Protein AF-M7N336-F1 (afdb_monomer_lite)

Structure (mmCIF, N/CA/C/O backbone):
data_AF-M7N336-F1
#
_entry.id   AF-M7N336-F1
#
loop_
_atom_site.group_PDB
_atom_site.id
_atom_site.type_symbol
_atom_site.label_atom_id
_atom_site.label_alt_id
_atom_site.label_comp_id
_atom_site.label_asym_id
_atom_site.label_entity_id
_atom_site.label_seq_id
_atom_site.pdbx_PDB_ins_code
_atom_site.Cartn_x
_atom_site.Cartn_y
_atom_site.Cartn_z
_atom_site.occupancy
_atom_site.B_iso_or_equiv
_atom_site.auth_seq_id
_atom_site.auth_comp_id
_atom_site.auth_asym_id
_atom_site.auth_atom_id
_atom_site.pdbx_PDB_model_num
ATOM 1 N N . MET A 1 1 ? -9.656 11.167 13.174 1.00 89.88 1 MET A N 1
ATOM 2 C CA . MET A 1 1 ? -9.046 12.395 12.621 1.00 89.88 1 MET A CA 1
ATOM 3 C C . MET A 1 1 ? -7.558 12.158 12.461 1.00 89.88 1 MET A C 1
ATOM 5 O O . MET A 1 1 ? -6.975 11.548 13.350 1.00 89.88 1 MET A O 1
ATOM 9 N N . LYS A 1 2 ? -6.970 12.573 11.339 1.00 90.69 2 LYS A N 1
ATOM 10 C CA . LYS A 1 2 ? -5.529 12.444 11.079 1.00 90.69 2 LYS A CA 1
ATOM 11 C C . LYS A 1 2 ? -5.006 13.658 10.295 1.00 90.69 2 LYS A C 1
ATOM 13 O O . LYS A 1 2 ? -5.796 14.233 9.539 1.00 90.69 2 LYS A O 1
ATOM 18 N N . PRO A 1 3 ? -3.732 14.051 10.450 1.00 90.31 3 PRO A N 1
ATOM 19 C CA . PRO A 1 3 ? -3.130 15.097 9.629 1.00 90.31 3 PRO A CA 1
ATOM 20 C C . PRO A 1 3 ? -3.001 14.635 8.170 1.00 90.31 3 PRO A C 1
ATOM 22 O O . PRO A 1 3 ? -2.976 13.435 7.885 1.00 90.31 3 PRO A O 1
ATOM 25 N N . LEU A 1 4 ? -2.934 15.587 7.234 1.00 87.88 4 LEU A N 1
ATOM 26 C CA . LEU A 1 4 ? -2.725 15.297 5.809 1.00 87.88 4 LEU A CA 1
ATOM 27 C C . LEU A 1 4 ? -1.282 14.856 5.507 1.00 87.88 4 LEU A C 1
ATOM 29 O O . LEU A 1 4 ? -1.037 14.164 4.522 1.00 87.88 4 LEU A O 1
ATOM 33 N N . GLN A 1 5 ? -0.333 15.278 6.343 1.00 83.25 5 GLN A N 1
ATOM 34 C CA . GLN A 1 5 ? 1.087 14.960 6.233 1.00 83.25 5 GLN A CA 1
ATOM 35 C C . GLN A 1 5 ? 1.568 14.267 7.508 1.00 83.25 5 GLN A C 1
ATOM 37 O O . GLN A 1 5 ? 1.079 14.546 8.599 1.00 83.25 5 GLN A O 1
ATOM 42 N N . GLY A 1 6 ? 2.537 13.368 7.364 1.00 77.25 6 GLY A N 1
ATOM 43 C CA . GLY A 1 6 ? 3.106 12.604 8.470 1.00 77.25 6 GLY A CA 1
ATOM 44 C C . GLY A 1 6 ? 3.258 11.129 8.123 1.00 77.25 6 GLY A C 1
ATOM 45 O O . GLY A 1 6 ? 2.908 10.685 7.033 1.00 77.25 6 GLY A O 1
ATOM 46 N N . SER A 1 7 ? 3.818 10.360 9.052 1.00 70.06 7 SER A N 1
ATOM 47 C CA . SER A 1 7 ? 3.941 8.907 8.926 1.00 70.06 7 SER A CA 1
ATOM 48 C C . SER A 1 7 ? 3.859 8.250 10.303 1.00 70.06 7 SER A C 1
ATOM 50 O O . SER A 1 7 ? 3.880 8.921 11.336 1.00 70.06 7 SER A O 1
ATOM 52 N N . GLY A 1 8 ? 3.725 6.925 10.343 1.00 71.06 8 GLY A N 1
ATOM 53 C CA . GLY A 1 8 ? 3.837 6.187 11.604 1.00 71.06 8 GLY A CA 1
ATOM 54 C C . GLY A 1 8 ? 2.649 6.334 12.564 1.00 71.06 8 GLY A C 1
ATOM 55 O O . GLY A 1 8 ? 2.725 5.837 13.681 1.00 71.06 8 GLY A O 1
ATOM 56 N N . GLY A 1 9 ? 1.545 6.966 12.154 1.00 74.50 9 GLY A N 1
ATOM 57 C CA . GLY A 1 9 ? 0.367 7.157 13.008 1.00 74.50 9 GLY A CA 1
ATOM 58 C C . GLY A 1 9 ? 0.498 8.298 14.024 1.00 74.50 9 GLY A C 1
ATOM 59 O O . GLY A 1 9 ? -0.266 8.346 14.989 1.00 74.50 9 GLY A O 1
ATOM 60 N N . GLN A 1 10 ? 1.455 9.210 13.829 1.00 79.44 10 GLN A N 1
ATOM 61 C CA . GLN A 1 10 ? 1.523 10.462 14.585 1.00 79.44 10 GLN A CA 1
ATOM 62 C C . GLN A 1 10 ? 0.328 11.364 14.233 1.00 79.44 10 GLN A C 1
ATOM 64 O O . GLN A 1 10 ? -0.097 11.414 13.081 1.00 79.44 10 GLN A O 1
ATOM 69 N N . GLY A 1 11 ? -0.250 12.033 15.234 1.00 82.44 11 GLY A N 1
ATOM 70 C CA . GLY A 1 11 ? -1.423 12.901 15.047 1.00 82.44 11 GLY A CA 1
ATOM 71 C C . 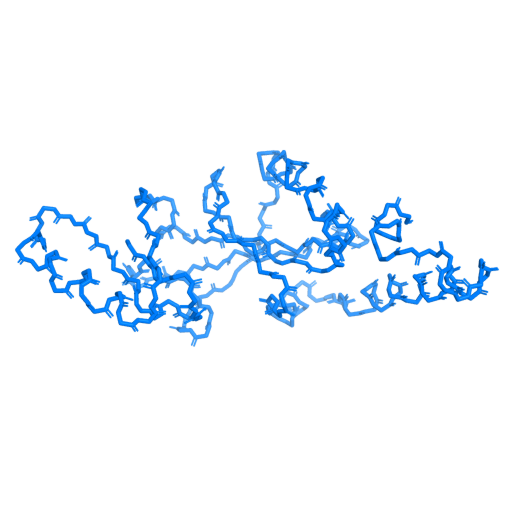GLY A 1 11 ? -2.736 12.162 14.745 1.00 82.44 11 GLY A C 1
ATOM 72 O O . GLY A 1 11 ? -3.738 12.781 14.402 1.00 82.44 11 GLY A O 1
ATOM 73 N N . VAL A 1 12 ? -2.786 10.831 14.863 1.00 86.50 12 VAL A N 1
ATOM 74 C CA . VAL A 1 12 ? -4.034 10.087 14.643 1.00 86.50 12 VAL A CA 1
ATOM 75 C C . VAL A 1 12 ? -4.839 10.027 15.937 1.00 86.50 12 VAL A C 1
ATOM 77 O O . VAL A 1 12 ? -4.409 9.428 16.919 1.00 86.50 12 VAL A O 1
ATOM 80 N N . PHE A 1 13 ? -6.039 10.607 15.919 1.00 88.44 13 PHE A N 1
ATOM 81 C CA . PHE A 1 13 ? -6.971 10.600 17.046 1.00 88.44 13 PHE A CA 1
ATOM 82 C C . PHE A 1 13 ? -8.261 9.868 16.682 1.00 88.44 13 PHE A C 1
ATOM 84 O O . PHE A 1 13 ? -8.891 10.152 15.654 1.00 88.44 13 PHE A O 1
ATOM 91 N N . LEU A 1 14 ? -8.688 8.960 17.558 1.00 89.19 14 LEU A N 1
ATOM 92 C CA . LEU A 1 14 ? -10.037 8.406 17.547 1.00 89.19 14 LEU A CA 1
ATOM 93 C C . LEU A 1 14 ? -10.955 9.353 18.319 1.00 89.19 14 LEU A C 1
ATOM 95 O O . LEU A 1 14 ? -10.712 9.596 19.496 1.00 89.19 14 LEU A O 1
ATOM 99 N N . VAL A 1 15 ? -12.004 9.857 17.676 1.00 90.25 15 VAL A N 1
ATOM 100 C CA . VAL A 1 15 ? -13.020 10.702 18.320 1.00 90.25 15 VAL A CA 1
ATOM 101 C C . VAL A 1 15 ? -14.250 9.844 18.608 1.00 90.25 15 VAL A C 1
ATOM 103 O O . VAL A 1 15 ? -14.726 9.144 17.716 1.00 90.25 15 VAL A O 1
ATOM 106 N N . ASN A 1 16 ? -14.734 9.865 19.848 1.00 90.62 16 ASN A N 1
ATOM 107 C CA . ASN A 1 16 ? -15.944 9.179 20.297 1.00 90.62 16 ASN A CA 1
ATOM 108 C C . ASN A 1 16 ? -16.594 9.948 21.463 1.00 90.62 16 ASN A C 1
ATOM 110 O O . ASN A 1 16 ? -16.024 10.903 21.983 1.00 90.62 16 ASN A O 1
ATOM 114 N N . GLU A 1 17 ? -17.768 9.502 21.911 1.00 92.00 17 GLU A N 1
ATOM 115 C CA . GLU A 1 17 ? -18.5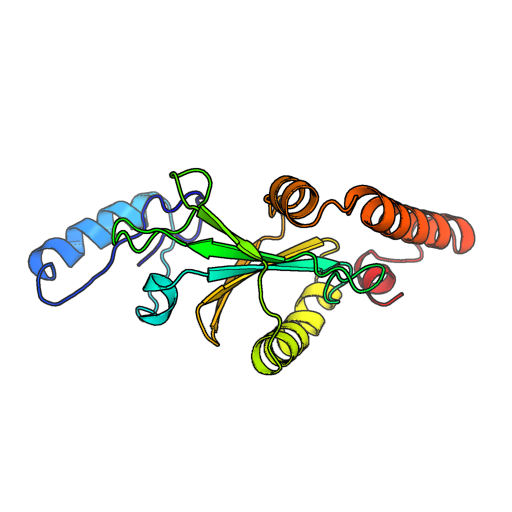23 10.151 22.999 1.00 92.00 17 GLU A CA 1
ATOM 116 C C . GLU A 1 17 ? -17.707 10.316 24.295 1.00 92.00 17 GLU A C 1
ATOM 118 O O . GLU A 1 17 ? -17.898 11.269 25.043 1.00 92.00 17 GLU A O 1
ATOM 123 N N . LYS A 1 18 ? -16.738 9.429 24.562 1.00 90.25 18 LYS A N 1
ATOM 124 C CA . LYS A 1 18 ? -15.927 9.485 25.789 1.00 90.25 18 LYS A CA 1
ATOM 125 C C . LYS A 1 18 ? -14.886 10.602 25.773 1.00 90.25 18 LYS A C 1
ATOM 127 O O . LYS A 1 18 ? -14.357 10.936 26.830 1.00 90.25 18 LYS A O 1
ATOM 132 N N . ASN A 1 19 ? -14.533 11.135 24.604 1.00 88.69 19 ASN A N 1
ATOM 133 C CA . ASN A 1 19 ? -13.482 12.143 24.465 1.00 88.69 19 ASN A CA 1
ATOM 134 C C . ASN A 1 19 ? -13.934 13.422 23.749 1.00 88.69 19 ASN A C 1
ATOM 136 O O . ASN A 1 19 ? -13.091 14.251 23.403 1.00 88.69 19 ASN A O 1
ATOM 140 N N . GLU A 1 20 ? -15.248 13.618 23.617 1.00 90.25 20 GLU A N 1
ATOM 141 C CA . GLU A 1 20 ? -15.869 14.796 23.005 1.00 90.25 20 GLU A CA 1
ATOM 142 C C . GLU A 1 20 ? -15.401 16.112 23.645 1.00 90.25 20 GLU A C 1
ATOM 144 O O . GLU A 1 20 ? -15.086 17.067 22.937 1.00 90.25 20 GLU A O 1
ATOM 149 N N . ALA A 1 21 ? -15.237 16.142 24.973 1.00 92.38 21 ALA A N 1
ATOM 150 C CA . ALA A 1 21 ? -14.752 17.321 25.697 1.00 92.38 21 ALA A CA 1
ATOM 151 C C . ALA A 1 21 ? -13.362 17.806 25.230 1.00 92.38 21 ALA A C 1
ATOM 153 O O . ALA A 1 21 ? -13.034 18.980 25.383 1.00 92.38 21 ALA A O 1
ATOM 154 N N . ASN A 1 22 ? -12.555 16.919 24.637 1.00 92.25 22 ASN A N 1
ATOM 155 C CA . ASN A 1 22 ? -11.211 17.227 24.148 1.00 92.25 22 ASN A CA 1
ATOM 156 C C . ASN A 1 22 ? -11.174 17.514 22.636 1.00 92.25 22 ASN A C 1
ATOM 158 O O . ASN A 1 22 ? -10.089 17.717 22.088 1.00 92.25 22 ASN A O 1
ATOM 162 N N . LEU A 1 23 ? -12.321 17.525 21.943 1.00 92.38 23 LEU A N 1
ATOM 163 C CA . LEU A 1 23 ? -12.390 17.634 20.483 1.00 92.38 23 LEU A CA 1
ATOM 164 C C . LEU A 1 23 ? -11.667 18.877 19.948 1.00 92.38 23 LEU A C 1
ATOM 166 O O . LEU A 1 23 ? -10.850 18.759 19.035 1.00 92.38 23 LEU A O 1
ATOM 170 N N . ASN A 1 24 ? -11.905 20.047 20.550 1.00 93.12 24 ASN A N 1
ATOM 171 C CA . ASN A 1 24 ? -11.248 21.293 20.140 1.00 93.12 24 ASN A CA 1
ATOM 172 C C . ASN A 1 24 ? -9.724 21.195 20.269 1.00 93.12 24 ASN A C 1
ATOM 174 O O . ASN A 1 24 ? -9.008 21.547 19.338 1.00 93.12 24 ASN A O 1
ATOM 178 N N . SER A 1 25 ? -9.218 20.625 21.366 1.00 92.25 25 SER A N 1
ATOM 179 C CA . SER A 1 25 ? -7.779 20.433 21.564 1.00 92.25 25 SER A CA 1
ATOM 180 C C . SER A 1 25 ? -7.171 19.451 20.558 1.00 92.25 25 SER A C 1
ATOM 182 O O . SER A 1 25 ? -6.061 19.679 20.085 1.00 92.25 25 SER A O 1
ATOM 184 N N . MET A 1 26 ? -7.885 18.380 20.187 1.00 91.62 26 MET A N 1
ATOM 185 C CA . MET A 1 26 ? -7.427 17.447 19.145 1.00 91.62 26 MET A CA 1
ATOM 186 C C . MET A 1 26 ? -7.378 18.108 17.761 1.00 91.62 26 MET A C 1
ATOM 188 O O . MET A 1 26 ? -6.457 17.848 16.983 1.00 91.62 26 MET A O 1
ATOM 192 N N . ILE A 1 27 ? -8.359 18.961 17.451 1.00 91.31 27 ILE A N 1
ATOM 193 C CA . ILE A 1 27 ? -8.406 19.735 16.205 1.00 91.31 27 ILE A CA 1
ATOM 194 C C . ILE A 1 27 ? -7.245 20.729 16.168 1.00 91.31 27 ILE A C 1
ATOM 196 O O . ILE A 1 27 ? -6.471 20.720 15.215 1.00 91.31 27 ILE A O 1
ATOM 200 N N . GLU A 1 28 ? -7.083 21.540 17.215 1.00 91.31 28 GLU A N 1
ATOM 201 C CA . GLU A 1 28 ? -6.004 22.526 17.316 1.00 91.31 28 GLU A CA 1
ATOM 202 C C . GLU A 1 28 ? -4.622 21.876 17.240 1.00 91.31 28 GLU A C 1
ATOM 204 O O . GLU A 1 28 ? -3.735 22.410 16.578 1.00 91.31 28 GLU A O 1
ATOM 209 N N . ALA A 1 29 ? -4.432 20.718 17.881 1.00 88.50 29 ALA A N 1
ATOM 210 C CA . ALA A 1 29 ? -3.174 19.986 17.826 1.00 88.50 29 ALA A CA 1
ATOM 211 C C . ALA A 1 29 ? -2.824 19.549 16.396 1.00 88.50 29 ALA A C 1
ATOM 213 O O . ALA A 1 29 ? -1.687 19.741 15.982 1.00 88.50 29 ALA A O 1
ATOM 214 N N . ASN A 1 30 ? -3.785 19.016 15.633 1.00 88.06 30 ASN A N 1
ATOM 215 C CA . ASN A 1 30 ? -3.530 18.583 14.256 1.00 88.06 30 ASN A CA 1
ATOM 216 C C . ASN A 1 30 ? -3.422 19.737 13.257 1.00 88.06 30 ASN A C 1
ATOM 218 O O . ASN A 1 30 ? -2.643 19.651 12.312 1.00 88.06 30 ASN A O 1
ATOM 222 N N . LEU A 1 31 ? -4.206 20.805 13.440 1.00 89.25 31 LEU A N 1
ATOM 223 C CA . LEU A 1 31 ? -4.207 21.942 12.516 1.00 89.25 31 LEU A CA 1
ATOM 224 C C . LEU A 1 31 ? -2.878 22.710 12.516 1.00 89.25 31 LEU A C 1
ATOM 226 O O . LEU A 1 31 ? -2.588 23.410 11.546 1.00 89.25 31 LEU A O 1
ATOM 230 N N . ARG A 1 32 ? -2.053 22.566 13.564 1.00 86.62 32 ARG A N 1
ATOM 231 C CA . ARG A 1 32 ? -0.692 23.133 13.602 1.00 86.62 32 ARG A CA 1
ATOM 232 C C . ARG A 1 32 ? 0.172 22.662 12.437 1.00 86.62 32 ARG A C 1
ATOM 234 O O . ARG A 1 32 ? 0.971 23.447 11.937 1.00 86.62 32 ARG A O 1
ATOM 241 N N . ASP A 1 33 ? -0.037 21.427 11.990 1.00 80.50 33 ASP A N 1
ATOM 242 C CA . ASP A 1 33 ? 0.743 20.798 10.923 1.00 80.50 33 ASP A CA 1
ATOM 243 C C . ASP A 1 33 ? 0.044 20.892 9.549 1.00 80.50 33 ASP A C 1
ATOM 245 O O . ASP A 1 33 ? 0.511 20.325 8.560 1.00 80.50 33 ASP A O 1
ATOM 249 N N . GLY A 1 34 ? -1.070 21.634 9.461 1.00 88.62 34 GLY A N 1
ATOM 250 C CA . GLY A 1 34 ? -1.795 21.918 8.223 1.00 88.62 34 GLY A CA 1
ATOM 251 C C . GLY A 1 34 ? -3.209 21.339 8.189 1.00 88.62 34 GLY A C 1
ATOM 252 O O . GLY A 1 34 ? -3.932 21.331 9.181 1.00 88.62 34 GLY A O 1
ATOM 253 N N . TYR A 1 35 ? -3.650 20.900 7.008 1.00 91.44 35 TYR A N 1
ATOM 254 C CA . TYR A 1 35 ? -4.995 20.348 6.843 1.00 91.44 35 TYR A CA 1
ATOM 255 C C . TYR A 1 35 ? -5.154 18.991 7.533 1.00 91.44 35 TYR A C 1
ATOM 257 O O . TYR A 1 35 ? -4.216 18.198 7.637 1.00 91.44 35 TYR A O 1
ATOM 265 N N . ILE A 1 36 ? -6.390 18.705 7.936 1.00 92.12 36 ILE A N 1
ATOM 266 C CA . ILE A 1 36 ? -6.779 17.458 8.593 1.00 92.12 36 ILE A CA 1
ATOM 267 C C . ILE A 1 36 ? -7.799 16.697 7.755 1.00 92.12 36 ILE A C 1
ATOM 269 O O . ILE A 1 36 ? -8.628 17.289 7.065 1.00 92.12 36 ILE A O 1
ATOM 273 N N . ILE A 1 37 ? -7.770 15.372 7.864 1.00 92.88 37 ILE A N 1
ATOM 274 C CA . ILE A 1 37 ? -8.798 14.481 7.334 1.00 92.88 37 ILE A CA 1
ATOM 275 C C . ILE A 1 37 ? -9.647 13.975 8.499 1.00 92.88 37 ILE A C 1
ATOM 277 O O . ILE A 1 37 ? -9.152 13.402 9.481 1.00 92.88 37 ILE A O 1
ATOM 281 N N . VAL A 1 38 ? -10.958 14.146 8.353 1.00 92.56 38 VAL A N 1
ATOM 282 C CA . VAL A 1 38 ? -11.963 13.485 9.183 1.00 92.56 38 VAL A CA 1
ATOM 283 C C . VAL A 1 38 ? -12.582 12.375 8.348 1.00 92.56 38 VAL A C 1
ATOM 285 O O . VAL A 1 38 ? -13.036 12.604 7.233 1.00 92.56 38 VAL A O 1
ATOM 288 N N . GLN A 1 39 ? -12.557 11.163 8.884 1.00 91.75 39 GLN A N 1
ATOM 289 C CA . GLN A 1 39 ? -13.121 9.974 8.261 1.00 91.75 39 GLN A CA 1
ATOM 290 C C . GLN A 1 39 ? -13.855 9.167 9.326 1.00 91.75 39 GLN A C 1
ATOM 292 O O . GLN A 1 39 ? -13.555 9.296 10.519 1.00 91.75 39 GLN A O 1
ATOM 297 N N . GLU A 1 40 ? -14.784 8.322 8.891 1.00 92.69 40 GLU A N 1
ATOM 298 C CA . GLU A 1 40 ? -15.381 7.312 9.758 1.00 92.69 40 GLU A CA 1
ATOM 299 C C . GLU A 1 40 ? -14.306 6.381 10.344 1.00 92.69 40 GLU A C 1
ATOM 301 O O . GLU A 1 40 ? -13.254 6.130 9.739 1.00 92.69 40 GLU A O 1
ATOM 306 N N . TYR A 1 41 ? -14.577 5.874 11.545 1.00 89.25 41 TYR A N 1
ATOM 307 C CA . TYR A 1 41 ? -13.783 4.801 12.126 1.00 89.25 41 TYR A CA 1
ATOM 308 C C . TYR A 1 41 ? -14.092 3.494 11.396 1.00 89.25 41 TYR A C 1
ATOM 310 O O . TYR A 1 41 ? -15.256 3.202 11.141 1.00 89.25 41 TYR A O 1
ATOM 318 N N . LEU A 1 42 ? -13.059 2.711 11.084 1.00 90.12 42 LEU A N 1
ATOM 319 C CA . LEU A 1 42 ? -13.212 1.397 10.464 1.00 90.12 42 LEU A CA 1
ATOM 320 C C . LEU A 1 42 ? -12.996 0.309 11.517 1.00 90.12 42 LEU A C 1
ATOM 322 O O . LEU A 1 42 ? -11.844 0.068 11.888 1.00 90.12 42 LEU A O 1
ATOM 326 N N . PRO A 1 43 ? -14.056 -0.361 12.005 1.00 88.62 43 PRO A N 1
ATOM 327 C CA . PRO A 1 43 ? -13.917 -1.445 12.973 1.00 88.62 43 PRO A CA 1
ATOM 328 C C . PRO A 1 43 ? -12.986 -2.562 12.491 1.00 88.62 43 PRO A C 1
ATOM 330 O O . PRO A 1 43 ? -12.256 -3.142 13.289 1.00 88.62 43 PRO A O 1
ATOM 333 N N . GLU A 1 44 ? -12.960 -2.831 11.186 1.00 87.88 44 GLU A N 1
ATOM 334 C CA . GLU A 1 44 ? -12.112 -3.847 10.567 1.00 87.88 44 GLU A CA 1
ATOM 335 C C . GLU A 1 44 ? -10.619 -3.538 10.702 1.00 87.88 44 GLU A C 1
ATOM 337 O O . GLU A 1 44 ? -9.825 -4.473 10.752 1.00 87.88 44 GLU A O 1
ATOM 342 N N . ALA A 1 45 ? -10.226 -2.265 10.844 1.00 85.81 45 ALA A N 1
ATOM 343 C CA . ALA A 1 45 ? -8.829 -1.896 11.078 1.00 85.81 45 ALA A CA 1
ATOM 344 C C . ALA A 1 45 ? -8.295 -2.451 12.410 1.00 85.81 45 ALA A C 1
ATOM 346 O O . ALA A 1 45 ? -7.091 -2.653 12.550 1.00 85.81 45 ALA A O 1
ATOM 347 N N . ALA A 1 46 ? -9.171 -2.769 13.371 1.00 82.94 46 ALA A N 1
ATOM 348 C CA . ALA A 1 46 ? -8.773 -3.439 14.609 1.00 82.94 46 ALA A CA 1
ATOM 349 C C . ALA A 1 46 ? -8.290 -4.883 14.378 1.00 82.94 46 ALA A C 1
ATOM 351 O O . ALA A 1 46 ? -7.567 -5.423 15.208 1.00 82.94 46 ALA A O 1
ATOM 352 N N . GLN A 1 47 ? -8.672 -5.516 13.262 1.00 86.12 47 GLN A N 1
ATOM 353 C CA . GLN A 1 47 ? -8.190 -6.853 12.892 1.00 86.12 47 GLN A CA 1
ATOM 354 C C . GLN A 1 47 ? -6.856 -6.815 12.142 1.00 86.12 47 GLN A C 1
ATOM 356 O O . GLN A 1 47 ? -6.283 -7.873 11.869 1.00 86.12 47 GLN A O 1
ATOM 361 N N . GLY A 1 48 ? -6.378 -5.617 11.811 1.00 88.94 48 GLY A N 1
ATOM 362 C CA . GLY A 1 48 ? -5.254 -5.413 10.921 1.00 88.94 48 GLY A CA 1
ATOM 363 C C . GLY A 1 48 ? -5.639 -4.712 9.624 1.00 88.94 48 GLY A C 1
ATOM 364 O O . GLY A 1 48 ? -6.800 -4.397 9.357 1.00 88.94 48 GLY A O 1
ATOM 365 N N . ASP A 1 49 ? -4.632 -4.479 8.799 1.00 93.19 49 ASP A N 1
ATOM 366 C CA . ASP A 1 49 ? -4.780 -3.964 7.447 1.00 93.19 49 ASP A CA 1
ATOM 367 C C . ASP A 1 49 ? -3.824 -4.694 6.491 1.00 93.19 49 ASP A C 1
ATOM 369 O O . ASP A 1 49 ? -2.802 -5.261 6.888 1.00 93.19 49 ASP A O 1
ATOM 373 N N . ILE A 1 50 ? -4.169 -4.710 5.210 1.00 95.69 50 ILE A N 1
ATOM 374 C CA . ILE A 1 50 ? -3.362 -5.306 4.154 1.00 95.69 50 ILE A CA 1
ATOM 375 C C . ILE A 1 50 ? -2.582 -4.203 3.449 1.00 95.69 50 ILE A C 1
ATOM 377 O O . ILE A 1 50 ? -3.168 -3.279 2.893 1.00 95.69 50 ILE A O 1
ATOM 381 N N . ARG A 1 51 ? -1.258 -4.362 3.406 1.00 96.88 51 ARG A N 1
ATOM 382 C CA . ARG A 1 51 ? -0.353 -3.637 2.513 1.00 96.88 51 ARG A CA 1
ATOM 383 C C . ARG A 1 51 ? -0.242 -4.415 1.207 1.00 96.88 51 ARG A C 1
ATOM 385 O O . ARG A 1 51 ? 0.410 -5.457 1.190 1.00 96.88 51 ARG A O 1
ATOM 392 N N . LEU A 1 52 ? -0.845 -3.913 0.134 1.00 98.06 52 LEU A N 1
ATOM 393 C CA . LEU A 1 52 ? -0.815 -4.503 -1.209 1.00 98.06 52 LEU A CA 1
ATOM 394 C C . LEU A 1 52 ? 0.073 -3.671 -2.137 1.00 98.06 52 LEU A C 1
ATOM 396 O O . LEU A 1 52 ? -0.174 -2.480 -2.311 1.00 98.06 52 LEU A O 1
ATOM 400 N N . PHE A 1 53 ? 1.087 -4.280 -2.751 1.00 98.19 53 PHE A N 1
ATOM 401 C CA . PHE A 1 53 ? 1.916 -3.586 -3.732 1.00 98.19 53 PHE A CA 1
ATOM 402 C C . PHE A 1 53 ? 1.280 -3.592 -5.122 1.00 98.19 53 PHE A C 1
ATOM 404 O O . PHE A 1 53 ? 0.811 -4.620 -5.612 1.00 98.19 53 PHE A O 1
ATOM 411 N N . MET A 1 54 ? 1.335 -2.429 -5.766 1.00 97.81 54 MET A N 1
ATOM 412 C CA . MET A 1 54 ? 0.959 -2.205 -7.153 1.00 97.81 54 MET A CA 1
ATOM 413 C C . MET A 1 54 ? 2.190 -1.742 -7.937 1.00 97.81 54 MET A C 1
ATOM 415 O O . MET A 1 54 ? 2.879 -0.816 -7.498 1.00 97.81 54 MET A O 1
ATOM 419 N N . ILE A 1 55 ? 2.442 -2.338 -9.102 1.00 96.69 55 ILE A N 1
ATOM 420 C CA . ILE A 1 55 ? 3.485 -1.925 -10.051 1.00 96.69 55 ILE A CA 1
ATOM 421 C C . ILE A 1 55 ? 2.821 -1.624 -11.390 1.00 96.69 55 ILE A C 1
ATOM 423 O O . ILE A 1 55 ? 2.031 -2.424 -11.879 1.00 96.69 55 ILE A O 1
ATOM 427 N N . ASN A 1 56 ? 3.107 -0.462 -11.983 1.00 94.56 56 ASN A N 1
ATOM 428 C CA . ASN A 1 56 ? 2.441 0.017 -13.205 1.00 94.56 56 ASN A CA 1
ATOM 429 C C . ASN A 1 56 ? 0.904 0.056 -13.095 1.00 94.56 56 ASN A C 1
ATOM 431 O O . ASN A 1 56 ? 0.191 -0.064 -14.084 1.00 94.56 56 ASN A O 1
ATOM 435 N N . GLY A 1 57 ? 0.380 0.234 -11.881 1.00 95.25 57 GLY A N 1
ATOM 436 C CA . GLY A 1 57 ? -1.059 0.196 -11.622 1.00 95.25 57 GLY A CA 1
ATOM 437 C C . GLY A 1 57 ? -1.674 -1.206 -11.614 1.00 95.25 57 GLY A C 1
ATOM 438 O O . GLY A 1 57 ? -2.876 -1.303 -11.405 1.00 95.25 57 GLY A O 1
ATOM 439 N N . GLU A 1 58 ? -0.891 -2.273 -11.771 1.00 96.75 58 GLU A N 1
ATOM 440 C CA . GLU A 1 58 ? -1.342 -3.662 -11.625 1.00 96.75 58 GLU A CA 1
ATOM 441 C C . GLU A 1 58 ? -0.934 -4.235 -10.269 1.00 96.75 58 GLU A C 1
ATOM 443 O O . GLU A 1 58 ? 0.060 -3.804 -9.681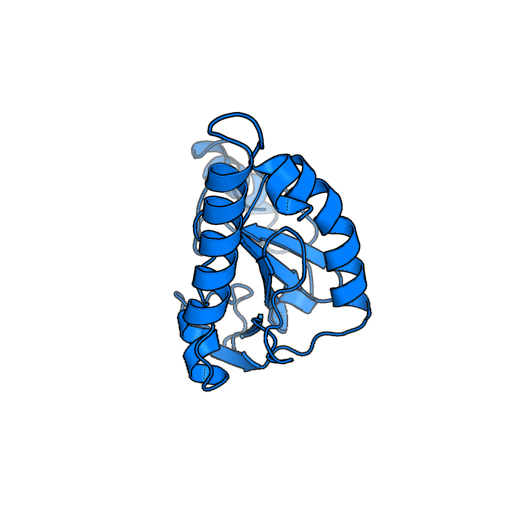 1.00 96.75 58 GLU A O 1
ATOM 448 N N . ILE A 1 59 ? -1.678 -5.230 -9.783 1.00 98.19 59 ILE A N 1
ATOM 449 C CA . ILE A 1 59 ? -1.297 -5.987 -8.585 1.00 98.19 59 ILE A CA 1
ATOM 450 C C . ILE A 1 59 ? 0.060 -6.649 -8.826 1.00 98.19 59 ILE A C 1
ATOM 452 O O . ILE A 1 59 ? 0.261 -7.338 -9.826 1.00 98.19 59 ILE A O 1
ATOM 456 N N . PHE A 1 60 ? 0.995 -6.459 -7.898 1.00 97.94 60 PHE A N 1
ATOM 457 C CA . PHE A 1 60 ? 2.325 -7.037 -8.021 1.00 97.94 60 PHE A CA 1
ATOM 458 C C . PHE A 1 60 ? 2.327 -8.493 -7.538 1.00 97.94 60 PHE A C 1
ATOM 460 O O . PHE A 1 60 ? 2.447 -8.771 -6.345 1.00 97.94 60 PHE A O 1
ATOM 467 N N . GLU A 1 61 ? 2.160 -9.429 -8.476 1.00 97.38 61 GLU A N 1
ATOM 468 C CA . GLU A 1 61 ? 2.143 -10.876 -8.212 1.00 97.38 61 GLU A CA 1
ATOM 469 C C . GLU A 1 61 ? 3.070 -11.697 -9.143 1.00 97.38 61 GLU A C 1
ATOM 471 O O . GLU A 1 61 ? 2.608 -12.620 -9.820 1.00 97.38 61 GLU A O 1
ATOM 476 N N . PRO A 1 62 ? 4.380 -11.381 -9.223 1.00 97.19 62 PRO A N 1
ATOM 477 C CA . PRO A 1 62 ? 5.311 -12.097 -10.098 1.00 97.19 62 PRO A CA 1
ATOM 478 C C . PRO A 1 62 ? 5.367 -13.590 -9.747 1.00 97.19 62 PRO A C 1
ATOM 480 O O . PRO A 1 62 ? 5.364 -13.964 -8.575 1.00 97.19 62 PRO A O 1
ATOM 483 N N . ASP A 1 63 ? 5.369 -14.452 -10.766 1.00 95.81 63 ASP A N 1
ATOM 484 C CA . ASP A 1 63 ? 5.348 -15.917 -10.624 1.00 95.81 63 ASP A CA 1
ATOM 485 C C . ASP A 1 63 ? 4.230 -16.448 -9.699 1.00 95.81 63 ASP A C 1
ATOM 487 O O . ASP A 1 63 ? 4.377 -17.471 -9.023 1.00 95.81 63 ASP A O 1
ATOM 491 N N . GLY A 1 64 ? 3.108 -15.723 -9.611 1.00 95.19 64 GLY A N 1
ATOM 492 C CA . GLY A 1 64 ? 1.996 -16.048 -8.715 1.00 95.19 64 GLY A CA 1
ATOM 493 C C . GLY A 1 64 ? 2.298 -15.823 -7.227 1.00 95.19 64 GLY A C 1
ATOM 494 O O . GLY A 1 64 ? 1.525 -16.250 -6.365 1.00 95.19 64 GLY A O 1
ATOM 495 N N . LYS A 1 65 ? 3.416 -15.171 -6.889 1.00 97.06 65 LYS A N 1
ATOM 496 C CA . LYS A 1 65 ? 3.759 -14.769 -5.522 1.00 97.06 65 LYS A CA 1
ATOM 497 C C . LYS A 1 65 ? 3.214 -13.375 -5.276 1.00 97.06 65 LYS A C 1
ATOM 499 O O . LYS A 1 65 ? 3.703 -12.406 -5.833 1.00 97.06 65 LYS A O 1
ATOM 504 N N . LEU A 1 66 ? 2.203 -13.263 -4.425 1.00 97.81 66 LEU A N 1
ATOM 505 C CA . LEU A 1 66 ? 1.598 -11.975 -4.106 1.00 97.81 66 LEU A CA 1
ATOM 506 C C . LEU A 1 66 ? 2.535 -11.109 -3.252 1.00 97.81 66 LEU A C 1
ATOM 508 O O . LEU A 1 66 ? 2.888 -11.497 -2.135 1.00 97.81 66 LEU A O 1
ATOM 512 N N . ALA A 1 67 ? 2.851 -9.905 -3.727 1.00 97.81 67 ALA A N 1
ATOM 513 C CA . ALA A 1 67 ? 3.557 -8.901 -2.945 1.00 97.81 67 ALA A CA 1
ATOM 514 C C . ALA A 1 67 ? 2.585 -8.145 -2.021 1.00 97.81 67 ALA A C 1
ATOM 516 O O . ALA A 1 67 ? 2.220 -6.990 -2.255 1.00 97.81 67 ALA A O 1
ATOM 517 N N . ALA A 1 68 ? 2.135 -8.812 -0.959 1.00 97.62 68 ALA A N 1
ATOM 518 C CA . ALA A 1 68 ? 1.293 -8.197 0.059 1.00 97.62 68 ALA A CA 1
ATOM 519 C C . ALA A 1 68 ? 1.521 -8.796 1.450 1.00 97.62 68 ALA A C 1
ATOM 521 O O . ALA A 1 68 ? 1.832 -9.979 1.595 1.00 97.62 68 ALA A O 1
ATOM 522 N N . MET A 1 69 ? 1.301 -7.990 2.488 1.00 95.94 69 MET A N 1
ATOM 523 C CA . MET A 1 69 ? 1.330 -8.436 3.885 1.00 95.94 69 MET A CA 1
ATOM 524 C C . MET A 1 69 ? 0.093 -7.964 4.636 1.00 95.94 69 MET A C 1
ATOM 526 O O . MET A 1 69 ? -0.380 -6.851 4.427 1.00 95.94 69 MET A O 1
ATOM 530 N N . HIS A 1 70 ? -0.415 -8.808 5.528 1.00 94.88 70 HIS A N 1
ATOM 531 C CA . HIS A 1 70 ? -1.414 -8.417 6.510 1.00 94.88 70 HIS A CA 1
ATOM 532 C C . HIS A 1 70 ? -0.678 -8.019 7.789 1.00 94.88 70 HIS A C 1
ATOM 534 O O . HIS A 1 70 ? -0.012 -8.852 8.410 1.00 94.88 70 HIS A O 1
ATOM 540 N N . ARG A 1 71 ? -0.788 -6.744 8.151 1.00 92.19 71 ARG A N 1
ATOM 541 C CA . ARG A 1 71 ? -0.241 -6.152 9.370 1.00 92.19 71 ARG A CA 1
ATOM 542 C C . ARG A 1 71 ? -1.307 -6.145 10.453 1.00 92.19 71 ARG A C 1
ATOM 544 O O . ARG A 1 71 ? -2.428 -5.735 10.184 1.00 92.19 71 ARG A O 1
ATOM 551 N N . PHE A 1 72 ? -0.974 -6.583 11.658 1.00 88.00 72 PHE A N 1
ATOM 552 C CA . PHE A 1 72 ? -1.920 -6.625 12.774 1.00 88.00 72 PHE A CA 1
ATOM 553 C C . PHE A 1 72 ? -1.212 -6.409 14.110 1.00 88.00 72 PHE A C 1
ATOM 555 O O . PHE A 1 72 ? 0.015 -6.503 14.202 1.00 88.00 72 PHE A O 1
ATOM 562 N N . ASN A 1 73 ? -1.990 -6.137 15.152 1.00 77.38 73 ASN A N 1
ATOM 563 C CA . ASN A 1 73 ? -1.495 -5.973 16.509 1.00 77.38 73 ASN A CA 1
ATOM 564 C C . ASN A 1 73 ? -2.339 -6.794 17.499 1.00 77.38 73 ASN A C 1
ATOM 566 O O . ASN A 1 73 ? -3.559 -6.856 17.372 1.00 77.38 73 ASN A O 1
ATOM 570 N N . ASP A 1 74 ? -1.692 -7.397 18.498 1.00 66.31 74 ASP A N 1
ATOM 571 C CA . ASP A 1 74 ? -2.355 -8.184 19.549 1.00 66.31 74 ASP A CA 1
ATOM 572 C C . ASP A 1 74 ? -2.657 -7.344 20.807 1.00 66.31 74 ASP A C 1
ATOM 574 O O . ASP A 1 74 ? -3.262 -7.842 21.754 1.00 66.31 74 ASP A O 1
ATOM 578 N N . THR A 1 75 ? -2.227 -6.075 20.853 1.00 63.25 75 THR A N 1
ATOM 579 C CA . THR A 1 75 ? -2.329 -5.226 22.055 1.00 63.25 75 THR A CA 1
ATOM 580 C C . THR A 1 75 ? -3.595 -4.365 22.128 1.00 63.25 75 THR A C 1
ATOM 582 O O . THR A 1 75 ? -3.789 -3.661 23.117 1.00 63.25 75 THR A O 1
ATOM 585 N N . GLY A 1 76 ? -4.465 -4.410 21.112 1.00 55.81 76 GLY A N 1
ATOM 586 C CA . GLY A 1 76 ? -5.707 -3.623 21.061 1.00 55.81 76 GLY A CA 1
ATOM 587 C C . GLY A 1 76 ? -5.534 -2.146 20.671 1.00 55.81 76 GLY A C 1
ATOM 588 O O . GLY A 1 76 ? -6.512 -1.400 20.687 1.00 55.81 76 GLY A O 1
ATOM 589 N N . ASP A 1 77 ? -4.323 -1.710 20.306 1.00 60.78 77 ASP A N 1
ATOM 590 C CA . ASP A 1 77 ? -4.090 -0.409 19.665 1.00 60.78 77 ASP A CA 1
ATOM 591 C C . ASP A 1 77 ? -4.539 -0.476 18.196 1.00 60.78 77 ASP A C 1
ATOM 593 O O . ASP A 1 77 ? -4.147 -1.383 17.465 1.00 60.78 77 ASP A O 1
ATOM 597 N N . ALA A 1 78 ? -5.342 0.493 17.747 1.00 59.19 78 ALA A N 1
ATOM 598 C CA . ALA A 1 78 ? -5.838 0.565 16.368 1.00 59.19 78 ALA A CA 1
ATOM 599 C C . ALA A 1 78 ? -4.729 0.836 15.327 1.00 59.19 78 ALA A C 1
ATOM 601 O O . ALA A 1 78 ? -4.991 0.842 14.123 1.00 59.19 78 ALA A O 1
ATOM 602 N N . ARG A 1 79 ? -3.495 1.108 15.768 1.00 61.62 79 ARG A N 1
ATOM 603 C CA . ARG A 1 79 ? -2.332 1.340 14.905 1.00 61.62 79 ARG A CA 1
ATOM 604 C C . ARG A 1 79 ? -1.581 0.025 14.662 1.00 61.62 79 ARG A C 1
ATOM 606 O O . ARG A 1 79 ? -0.938 -0.505 15.563 1.00 61.62 79 ARG A O 1
ATOM 613 N N . ASN A 1 80 ? -1.588 -0.447 13.413 1.00 58.19 80 ASN A N 1
ATOM 614 C CA . ASN A 1 80 ? -0.958 -1.713 12.999 1.00 58.19 80 ASN A CA 1
ATOM 615 C C . ASN A 1 80 ? 0.411 -1.548 12.313 1.00 58.19 80 ASN A C 1
ATOM 617 O O . ASN A 1 80 ? 0.884 -2.451 11.622 1.00 58.19 80 ASN A O 1
ATOM 621 N N . ASN A 1 81 ? 1.071 -0.396 12.454 1.00 61.03 81 ASN A N 1
ATOM 622 C CA . ASN A 1 81 ? 2.353 -0.176 11.786 1.00 61.03 81 ASN A CA 1
ATOM 623 C C . ASN A 1 81 ? 3.440 -1.117 12.332 1.00 61.03 81 ASN A C 1
ATOM 625 O O . ASN A 1 81 ? 3.689 -1.173 13.534 1.00 61.03 81 ASN A O 1
ATOM 629 N N . VAL A 1 82 ? 4.142 -1.807 11.427 1.00 56.34 82 VAL A N 1
ATOM 630 C CA . VAL A 1 82 ? 5.224 -2.753 11.767 1.00 56.34 82 VAL A CA 1
ATOM 631 C C . VAL A 1 82 ? 6.366 -2.055 12.513 1.00 56.34 82 VAL A C 1
ATOM 633 O O . VAL A 1 82 ? 6.895 -2.589 13.482 1.00 56.34 82 VAL A O 1
ATOM 636 N N . SER A 1 83 ? 6.674 -0.805 12.150 1.00 57.22 83 SER A N 1
ATOM 637 C CA . SER A 1 83 ? 7.659 0.032 12.853 1.00 57.22 83 SER A CA 1
ATOM 638 C C . SER A 1 83 ? 7.285 0.363 14.305 1.00 57.22 83 SER A C 1
ATOM 640 O O . SER A 1 83 ? 8.144 0.806 15.060 1.00 57.22 83 SER A O 1
ATOM 642 N N . ALA A 1 84 ? 6.030 0.138 14.703 1.00 55.69 84 ALA A N 1
ATOM 643 C CA . ALA A 1 84 ? 5.523 0.348 16.056 1.00 55.69 84 ALA A CA 1
ATOM 644 C C . ALA A 1 84 ? 5.300 -0.973 16.827 1.00 55.69 84 ALA A C 1
ATOM 646 O O . ALA A 1 84 ? 4.611 -0.975 17.843 1.00 55.69 84 ALA A O 1
ATOM 647 N N . GLY A 1 85 ? 5.869 -2.093 16.357 1.00 61.78 85 GLY A N 1
ATOM 648 C CA . GLY A 1 85 ? 5.738 -3.409 16.998 1.00 61.78 85 GLY A CA 1
ATOM 649 C C . GLY A 1 85 ? 4.598 -4.280 16.456 1.00 61.78 85 GLY A C 1
ATOM 650 O O . GLY A 1 85 ? 4.290 -5.313 17.051 1.00 61.78 85 GLY A O 1
ATOM 651 N N . GLY A 1 86 ? 3.980 -3.888 15.336 1.00 70.38 86 GLY A N 1
ATOM 652 C CA . GLY A 1 86 ? 2.989 -4.705 14.634 1.00 70.38 86 GLY A CA 1
ATOM 653 C C . GLY A 1 86 ? 3.579 -6.020 14.108 1.00 70.38 86 GLY A C 1
ATOM 654 O O . GLY A 1 86 ? 4.728 -6.077 13.669 1.00 70.38 86 GLY A O 1
ATOM 655 N N . LYS A 1 87 ? 2.776 -7.085 14.132 1.00 84.44 87 LYS A N 1
ATOM 656 C CA . LYS A 1 87 ? 3.106 -8.393 13.553 1.00 84.44 87 LYS A CA 1
ATOM 657 C C . LYS A 1 87 ? 2.674 -8.451 12.090 1.00 84.44 87 LYS A C 1
ATOM 659 O O . LYS A 1 87 ? 1.756 -7.747 11.667 1.00 84.44 87 LYS A O 1
ATOM 664 N N . ILE A 1 88 ? 3.312 -9.332 11.324 1.00 91.62 88 ILE A N 1
ATOM 665 C CA . ILE A 1 88 ? 2.988 -9.571 9.914 1.00 91.62 88 ILE A CA 1
ATOM 666 C C . ILE A 1 88 ? 2.617 -11.032 9.675 1.00 91.62 88 ILE A C 1
ATOM 668 O O . ILE A 1 88 ? 3.150 -11.942 10.310 1.00 91.62 88 ILE A O 1
ATOM 672 N N . LYS A 1 89 ? 1.702 -11.256 8.736 1.00 93.38 89 LYS A N 1
ATOM 673 C CA . LYS A 1 89 ? 1.386 -12.576 8.179 1.00 93.38 89 LYS A CA 1
ATOM 674 C C . LYS A 1 89 ? 1.016 -12.457 6.704 1.00 93.38 89 LYS A C 1
ATOM 676 O O . LYS A 1 89 ? 0.748 -11.360 6.205 1.00 93.38 89 LYS A O 1
ATOM 681 N N . LYS A 1 90 ? 0.970 -13.596 6.009 1.00 95.12 90 LYS A N 1
ATOM 682 C CA . LYS A 1 90 ? 0.613 -13.644 4.585 1.00 95.12 90 LYS A CA 1
ATOM 683 C C . LYS A 1 90 ? -0.769 -13.024 4.375 1.00 95.12 90 LYS A C 1
ATOM 685 O O . LYS A 1 90 ? -1.729 -13.396 5.053 1.00 95.12 90 LYS A O 1
ATOM 690 N N . ALA A 1 91 ? -0.857 -12.070 3.452 1.00 95.56 91 ALA A N 1
ATOM 691 C CA . ALA A 1 91 ? -2.133 -11.496 3.052 1.00 95.56 91 ALA A CA 1
ATOM 692 C C . ALA A 1 91 ? -2.912 -12.488 2.181 1.00 95.56 91 ALA A C 1
ATOM 694 O O . ALA A 1 91 ? -2.327 -13.244 1.403 1.00 95.56 91 ALA A O 1
ATOM 695 N N . LYS A 1 92 ? -4.242 -12.456 2.287 1.00 92.81 92 LYS A N 1
ATOM 696 C CA . LYS A 1 92 ? -5.138 -13.151 1.363 1.00 92.81 92 LYS A CA 1
ATOM 697 C C . LYS A 1 92 ? -5.716 -12.122 0.402 1.00 92.81 92 LYS A C 1
ATOM 699 O O . LYS A 1 92 ? -6.359 -11.175 0.843 1.00 92.81 92 LYS A O 1
ATOM 704 N N . LEU A 1 93 ? -5.503 -12.325 -0.892 1.00 95.06 93 LEU A N 1
ATOM 705 C CA . LEU A 1 93 ? -6.098 -11.495 -1.932 1.00 95.06 93 LEU A CA 1
ATOM 706 C C . LEU A 1 93 ? -7.497 -12.022 -2.254 1.00 95.06 93 LEU A C 1
ATOM 708 O O . LEU A 1 93 ? -7.633 -13.048 -2.918 1.00 95.06 93 LEU A O 1
ATOM 712 N N . THR A 1 94 ? -8.519 -11.364 -1.709 1.00 95.81 94 THR A N 1
ATOM 713 C CA . THR A 1 94 ? -9.926 -11.677 -1.997 1.00 95.81 94 THR A CA 1
ATOM 714 C C . THR A 1 94 ? -10.389 -10.972 -3.268 1.00 95.81 94 THR A C 1
ATOM 716 O O . THR A 1 94 ? -9.731 -10.039 -3.738 1.00 95.81 94 THR A O 1
ATOM 719 N N . ASP A 1 95 ? -11.531 -11.393 -3.808 1.00 96.69 95 ASP A N 1
ATOM 720 C CA . ASP A 1 95 ? -12.114 -10.778 -5.002 1.00 96.69 95 ASP A CA 1
ATOM 721 C C . ASP A 1 95 ? -12.441 -9.299 -4.771 1.00 96.69 95 ASP A C 1
ATOM 723 O O . ASP A 1 95 ? -12.182 -8.476 -5.643 1.00 96.69 95 ASP A O 1
ATOM 727 N N . GLU A 1 96 ? -12.881 -8.921 -3.566 1.00 95.94 96 GLU A N 1
ATOM 728 C CA . GLU A 1 96 ? -13.139 -7.515 -3.236 1.00 95.94 96 GLU A CA 1
ATOM 729 C C . GLU A 1 96 ? -11.865 -6.667 -3.218 1.00 95.94 96 GLU A C 1
ATOM 731 O O . GLU A 1 96 ? -11.882 -5.507 -3.624 1.00 95.94 96 GLU A O 1
ATOM 736 N N . ILE A 1 97 ? -10.740 -7.231 -2.768 1.00 96.69 97 ILE A N 1
ATOM 737 C CA . ILE A 1 97 ? -9.453 -6.528 -2.799 1.00 96.69 97 ILE A CA 1
ATOM 738 C C . ILE A 1 97 ? -8.967 -6.387 -4.248 1.00 96.69 97 ILE A C 1
ATOM 740 O O . ILE A 1 97 ? -8.436 -5.334 -4.608 1.00 96.69 97 ILE A O 1
ATOM 744 N N . ARG A 1 98 ? -9.170 -7.410 -5.093 1.00 97.12 98 ARG A N 1
ATOM 745 C CA . ARG A 1 98 ? -8.860 -7.330 -6.532 1.00 97.12 98 ARG A CA 1
ATOM 746 C C . ARG A 1 98 ? -9.707 -6.265 -7.224 1.00 97.12 98 ARG A C 1
ATOM 748 O O . ARG A 1 98 ? -9.169 -5.458 -7.981 1.00 97.12 98 ARG A O 1
ATOM 755 N N . GLU A 1 99 ? -11.002 -6.227 -6.932 1.00 97.81 99 GLU A N 1
ATOM 756 C CA . GLU A 1 99 ? -11.922 -5.222 -7.458 1.00 97.81 99 GLU A CA 1
ATOM 757 C C . GLU A 1 99 ? -11.509 -3.808 -7.021 1.00 97.81 99 GLU A C 1
ATOM 759 O O . GLU A 1 99 ? -11.352 -2.925 -7.865 1.00 97.81 99 GLU A O 1
ATOM 764 N N . LEU A 1 100 ? -11.210 -3.606 -5.735 1.00 97.88 100 LEU A N 1
ATOM 765 C CA . LEU A 1 100 ? -10.732 -2.323 -5.217 1.00 97.88 100 LEU A CA 1
ATOM 766 C C . LEU A 1 100 ? -9.439 -1.875 -5.911 1.00 97.88 100 LEU A C 1
ATOM 768 O O . LEU A 1 100 ? -9.338 -0.725 -6.344 1.00 97.88 100 LEU A O 1
ATOM 772 N N . ALA A 1 101 ? -8.461 -2.771 -6.067 1.00 97.69 101 ALA A N 1
ATOM 773 C CA . ALA A 1 101 ? -7.226 -2.470 -6.790 1.00 97.69 101 ALA A CA 1
ATOM 774 C C . ALA A 1 101 ? -7.503 -2.062 -8.251 1.00 97.69 101 ALA A C 1
ATOM 776 O O . ALA A 1 101 ? -6.876 -1.128 -8.760 1.00 97.69 101 ALA A O 1
ATOM 777 N N . SER A 1 102 ? -8.493 -2.690 -8.899 1.00 97.19 102 SER A N 1
ATOM 778 C CA . SER A 1 102 ? -8.912 -2.348 -10.264 1.00 97.19 102 SER A CA 1
ATOM 779 C C . SER A 1 102 ? -9.508 -0.940 -10.377 1.00 97.19 102 SER A C 1
ATOM 781 O O . SER A 1 102 ? -9.292 -0.268 -11.385 1.00 97.19 102 SER A O 1
ATOM 783 N N . TRP A 1 103 ? -10.193 -0.447 -9.339 1.00 97.75 103 TRP A N 1
ATOM 784 C CA . TRP A 1 103 ? -10.722 0.921 -9.305 1.00 97.75 103 TRP A CA 1
A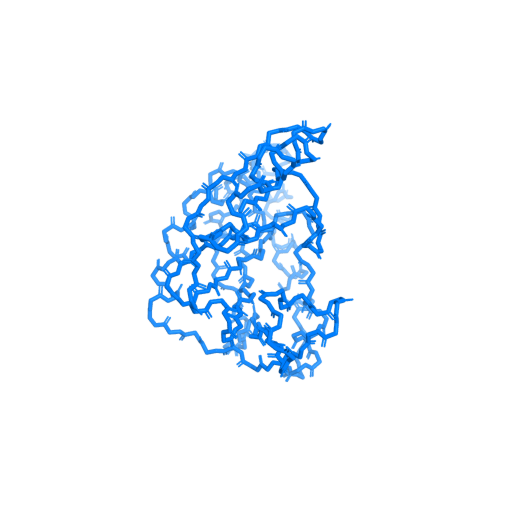TOM 785 C C . TRP A 1 103 ? -9.632 1.972 -9.082 1.00 97.75 103 TRP A C 1
ATOM 787 O O . TRP A 1 103 ? -9.727 3.086 -9.596 1.00 97.75 103 TRP A O 1
ATOM 797 N N . VAL A 1 104 ? -8.578 1.626 -8.338 1.00 97.38 104 VAL A N 1
ATOM 798 C CA . VAL A 1 104 ? -7.444 2.525 -8.064 1.00 97.38 104 VAL A CA 1
ATOM 799 C C . VAL A 1 104 ? -6.506 2.633 -9.274 1.00 97.38 104 VAL A C 1
ATOM 801 O O . VAL A 1 104 ? -5.964 3.708 -9.558 1.00 97.38 104 VAL A O 1
ATOM 804 N N . ARG A 1 105 ? -6.351 1.540 -10.030 1.00 96.25 105 ARG A N 1
ATOM 805 C CA . ARG A 1 105 ? -5.462 1.419 -11.194 1.00 96.25 105 ARG A CA 1
ATOM 806 C C . ARG A 1 105 ? -5.520 2.602 -12.176 1.00 96.25 105 ARG A C 1
ATOM 808 O O . ARG A 1 105 ? -4.452 3.154 -12.454 1.00 96.25 105 ARG A O 1
ATOM 815 N N . PRO A 1 106 ? -6.686 3.038 -12.708 1.00 96.00 106 PRO A N 1
ATOM 816 C CA . PRO A 1 106 ? -6.740 4.116 -13.696 1.00 96.00 106 PRO A CA 1
ATOM 817 C C . PRO A 1 106 ? -6.068 5.401 -13.214 1.00 96.00 106 PRO A C 1
ATOM 819 O O . PRO A 1 106 ? -5.358 6.046 -13.985 1.00 96.00 106 PRO A O 1
ATOM 822 N N . LYS A 1 107 ? -6.232 5.742 -11.929 1.00 96.44 107 LYS A N 1
ATOM 823 C CA . LYS A 1 107 ? -5.636 6.949 -11.357 1.00 96.44 107 LYS A CA 1
ATOM 824 C C . LYS A 1 107 ? -4.120 6.822 -11.219 1.00 96.44 107 LYS A C 1
ATOM 826 O O . LYS A 1 107 ? -3.407 7.741 -11.615 1.00 96.44 107 LYS A O 1
ATOM 831 N N . LEU A 1 108 ? -3.623 5.676 -10.742 1.00 96.19 108 LEU A N 1
ATOM 832 C CA . LEU A 1 108 ? -2.179 5.413 -10.637 1.00 96.19 108 LEU A CA 1
ATOM 833 C C . LEU A 1 108 ? -1.485 5.517 -12.001 1.00 96.19 108 LEU A C 1
ATOM 835 O O . LEU A 1 108 ? -0.430 6.141 -12.129 1.00 96.19 108 LEU A O 1
ATOM 839 N N . VAL A 1 109 ? -2.105 4.949 -13.037 1.00 95.56 109 VAL A N 1
ATOM 840 C CA . VAL A 1 109 ? -1.605 5.010 -14.414 1.00 95.56 109 VAL A CA 1
ATOM 841 C C . VAL A 1 109 ? -1.631 6.447 -14.945 1.00 95.56 109 VAL A C 1
ATOM 843 O O . VAL A 1 109 ? -0.614 6.932 -15.446 1.00 95.56 109 VAL A O 1
ATOM 846 N N . GLN A 1 110 ? -2.754 7.157 -14.789 1.00 94.94 110 GLN A N 1
ATOM 847 C CA . GLN A 1 110 ? -2.911 8.548 -15.234 1.00 94.94 110 GLN A CA 1
ATOM 848 C C . GLN A 1 110 ? -1.892 9.496 -14.585 1.00 94.94 110 GLN A C 1
ATOM 850 O O . GLN A 1 110 ? -1.434 10.455 -15.219 1.00 94.94 110 GLN A O 1
ATOM 855 N N . ASP A 1 111 ? -1.527 9.233 -13.334 1.00 94.62 111 ASP A N 1
ATOM 856 C CA . ASP A 1 111 ? -0.558 10.029 -12.585 1.00 94.62 111 ASP A CA 1
ATOM 857 C C . ASP A 1 111 ? 0.893 9.611 -12.860 1.00 94.62 111 ASP A C 1
ATOM 859 O O . ASP A 1 111 ? 1.818 10.361 -12.552 1.00 94.62 111 ASP A O 1
ATOM 863 N N . GLY A 1 112 ? 1.117 8.465 -13.509 1.00 94.19 112 GLY A N 1
ATOM 864 C CA . GLY A 1 112 ? 2.458 7.948 -13.779 1.00 94.19 112 GLY A CA 1
ATOM 865 C C . GLY A 1 112 ? 3.127 7.339 -12.544 1.00 94.19 112 GLY A C 1
ATOM 866 O O . GLY A 1 112 ? 4.356 7.303 -12.474 1.00 94.19 112 GLY A O 1
ATOM 867 N N . VAL A 1 113 ? 2.338 6.857 -11.578 1.00 95.19 113 VAL A N 1
ATOM 868 C CA . VAL A 1 113 ? 2.827 6.187 -10.366 1.00 95.19 113 VAL A CA 1
ATOM 869 C C . VAL A 1 113 ? 3.336 4.795 -10.730 1.00 95.19 113 VAL A C 1
ATOM 871 O O . VAL A 1 113 ? 2.560 3.912 -11.086 1.00 95.19 113 VAL A O 1
ATOM 874 N N . PHE A 1 114 ? 4.655 4.609 -10.691 1.00 95.00 114 PHE A N 1
ATOM 875 C CA . PHE A 1 114 ? 5.281 3.327 -11.022 1.00 95.00 114 PHE A CA 1
ATOM 876 C C . PHE A 1 114 ? 5.053 2.273 -9.938 1.00 95.00 114 PHE A C 1
ATOM 878 O O . PHE A 1 114 ? 4.667 1.155 -10.254 1.00 95.00 114 PHE A O 1
ATOM 885 N N . ILE A 1 115 ? 5.289 2.639 -8.679 1.00 95.94 115 ILE A N 1
ATOM 886 C CA . ILE A 1 115 ? 5.184 1.759 -7.518 1.00 95.94 115 ILE A CA 1
ATOM 887 C C . ILE A 1 115 ? 4.280 2.402 -6.476 1.00 95.94 115 ILE A C 1
ATOM 889 O O . ILE A 1 115 ? 4.393 3.594 -6.191 1.00 95.94 115 ILE A O 1
ATOM 893 N N . CYS A 1 116 ? 3.381 1.607 -5.909 1.00 96.94 116 CYS A N 1
ATOM 894 C CA . CYS A 1 116 ? 2.489 2.044 -4.850 1.00 96.94 116 CYS A CA 1
ATOM 895 C C . CYS A 1 116 ? 2.240 0.917 -3.844 1.00 96.94 116 CYS A C 1
ATOM 897 O O . CYS A 1 116 ? 2.161 -0.245 -4.225 1.00 96.94 116 CYS A O 1
ATOM 899 N N . GLY A 1 117 ? 2.102 1.262 -2.565 1.00 97.75 117 GLY A N 1
ATOM 900 C CA . GLY A 1 117 ? 1.534 0.393 -1.538 1.00 97.75 117 GLY A CA 1
ATOM 901 C C . GLY A 1 117 ? 0.140 0.878 -1.151 1.00 97.75 117 GLY A C 1
ATOM 902 O O . GLY A 1 117 ? 0.003 1.987 -0.638 1.00 97.75 117 GLY A O 1
ATOM 903 N N . LEU A 1 118 ? -0.880 0.063 -1.390 1.00 97.69 118 LEU A N 1
ATOM 904 C CA . LEU A 1 118 ? -2.245 0.310 -0.935 1.00 97.69 118 LEU A CA 1
ATOM 905 C C . LEU A 1 118 ? -2.417 -0.249 0.474 1.00 97.69 118 LEU A C 1
ATOM 907 O O . LEU A 1 118 ? -2.074 -1.406 0.714 1.00 97.69 118 LEU A O 1
ATOM 911 N N . ASP A 1 119 ? -2.974 0.557 1.374 1.00 95.69 119 ASP A N 1
ATOM 912 C CA . ASP A 1 119 ? -3.303 0.148 2.740 1.00 95.69 119 ASP A CA 1
ATOM 913 C C . ASP A 1 119 ? -4.813 -0.075 2.796 1.00 95.69 119 ASP A C 1
ATOM 915 O O . ASP A 1 119 ? -5.590 0.852 2.555 1.00 95.69 119 ASP A O 1
ATOM 919 N N . ILE A 1 120 ? -5.238 -1.309 3.057 1.00 96.44 120 ILE A N 1
ATOM 920 C CA . ILE A 1 120 ? -6.633 -1.740 2.920 1.00 96.44 120 ILE A CA 1
ATOM 921 C C . ILE A 1 120 ? -7.103 -2.353 4.237 1.00 96.44 120 ILE A C 1
ATOM 923 O O . ILE A 1 120 ? -6.527 -3.331 4.706 1.00 96.44 120 ILE A O 1
ATOM 927 N N . ALA A 1 121 ? -8.178 -1.820 4.811 1.00 93.38 121 ALA A N 1
ATOM 928 C CA . ALA A 1 121 ? -8.825 -2.382 5.995 1.00 93.38 121 ALA A CA 1
ATOM 929 C C . ALA A 1 121 ? -10.228 -2.874 5.620 1.00 93.38 121 ALA A C 1
ATOM 931 O O . ALA A 1 121 ? -11.063 -2.103 5.138 1.00 93.38 121 ALA A O 1
ATOM 932 N N . GLY A 1 122 ? -10.482 -4.173 5.797 1.00 90.38 122 GLY A N 1
ATOM 933 C CA . GLY A 1 122 ? -11.711 -4.806 5.315 1.00 90.38 122 GLY A CA 1
ATOM 934 C C . GLY A 1 122 ? -11.886 -4.611 3.804 1.00 90.38 122 GLY A C 1
ATOM 935 O O . GLY A 1 122 ? -11.091 -5.115 3.016 1.00 90.38 122 GLY A O 1
ATOM 936 N N . LYS A 1 123 ? -12.923 -3.861 3.407 1.00 90.31 123 LYS A N 1
ATOM 937 C CA . LYS A 1 123 ? -13.253 -3.547 2.001 1.00 90.31 123 LYS A CA 1
ATOM 938 C C . LYS A 1 123 ? -12.926 -2.103 1.596 1.00 90.31 123 LYS A C 1
ATOM 940 O O . LYS A 1 123 ? -13.397 -1.641 0.560 1.00 90.31 123 LYS A O 1
ATOM 945 N N . LYS A 1 124 ? -12.187 -1.356 2.422 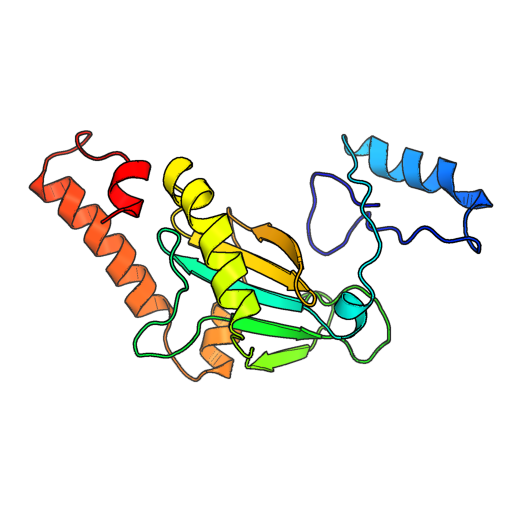1.00 94.31 124 LYS A N 1
ATOM 946 C CA . LYS A 1 124 ? -11.950 0.080 2.219 1.00 94.31 124 LYS A CA 1
ATOM 947 C C . LYS A 1 124 ? -10.467 0.388 2.057 1.00 94.31 124 LYS A C 1
ATOM 949 O O . LYS A 1 124 ? -9.624 -0.134 2.785 1.00 94.31 124 LYS A O 1
ATOM 954 N N . LEU A 1 125 ? -10.172 1.282 1.115 1.00 95.62 125 LEU A N 1
ATOM 955 C CA . LEU A 1 125 ? -8.846 1.859 0.925 1.00 95.62 125 LEU A CA 1
ATOM 956 C C . LEU A 1 125 ? -8.620 2.945 1.981 1.00 95.62 125 LEU A C 1
ATOM 958 O O . LEU A 1 125 ? -9.374 3.913 2.047 1.00 95.62 125 LEU A O 1
ATOM 962 N N . MET A 1 126 ? -7.580 2.783 2.790 1.00 92.38 126 MET A N 1
ATOM 963 C CA . MET A 1 126 ? -7.210 3.714 3.856 1.00 92.38 126 MET A CA 1
ATOM 964 C C . MET A 1 126 ? -6.179 4.742 3.403 1.00 92.38 126 MET A C 1
ATOM 966 O O . MET A 1 126 ? -6.263 5.916 3.779 1.00 92.38 126 MET A O 1
ATOM 970 N N . GLU A 1 127 ? -5.191 4.292 2.629 1.00 92.50 127 GLU A N 1
ATOM 971 C CA . GLU A 1 127 ? -4.068 5.113 2.186 1.00 92.50 127 GLU A CA 1
ATOM 972 C C . GLU A 1 127 ? -3.430 4.553 0.908 1.00 92.50 127 GLU A C 1
ATOM 974 O O . GLU A 1 127 ? -3.502 3.359 0.619 1.00 92.50 127 GLU A O 1
ATOM 979 N N . THR A 1 128 ? -2.811 5.436 0.125 1.00 95.06 128 THR A N 1
ATOM 980 C CA . THR A 1 128 ? -2.082 5.116 -1.110 1.00 95.06 128 THR A CA 1
ATOM 981 C C . THR A 1 128 ? -0.658 5.655 -0.982 1.00 95.06 128 THR A C 1
ATOM 983 O O . THR A 1 128 ? -0.410 6.846 -1.162 1.00 95.06 128 THR A O 1
ATOM 986 N N . ASN A 1 129 ? 0.292 4.782 -0.654 1.00 94.50 129 ASN A N 1
ATOM 987 C CA . ASN A 1 129 ? 1.686 5.140 -0.410 1.00 94.50 129 ASN A CA 1
ATOM 988 C C . ASN A 1 129 ? 2.495 5.113 -1.717 1.00 94.50 129 ASN A C 1
ATOM 990 O O . ASN A 1 129 ? 2.801 4.033 -2.223 1.00 94.50 129 ASN A O 1
ATOM 994 N N . ILE A 1 130 ? 2.854 6.280 -2.267 1.00 93.44 130 ILE A N 1
ATOM 995 C CA . ILE A 1 130 ? 3.485 6.399 -3.605 1.00 93.44 130 ILE A CA 1
ATOM 996 C C . ILE A 1 130 ? 4.971 6.792 -3.607 1.00 93.44 130 ILE A C 1
ATOM 998 O O . ILE A 1 130 ? 5.622 6.689 -4.641 1.00 93.44 130 ILE A O 1
ATOM 1002 N N . PHE A 1 131 ? 5.518 7.266 -2.484 1.00 84.94 131 PHE A N 1
ATOM 1003 C CA . PHE A 1 131 ? 6.912 7.736 -2.424 1.00 84.94 131 PHE A CA 1
ATOM 1004 C C . PHE A 1 131 ? 7.878 6.626 -2.013 1.00 84.94 131 PHE A C 1
ATOM 1006 O O . PHE A 1 131 ? 8.833 6.323 -2.719 1.00 84.94 131 PHE A O 1
ATOM 1013 N N . SER A 1 132 ? 7.617 6.010 -0.862 1.00 86.56 132 SER A N 1
ATOM 1014 C CA . SER A 1 132 ? 8.398 4.896 -0.334 1.00 86.56 132 SER A CA 1
ATOM 1015 C C . SER A 1 132 ? 7.453 3.994 0.450 1.00 86.56 132 SER A C 1
ATOM 1017 O O . SER A 1 132 ? 7.323 4.157 1.663 1.00 86.56 132 SER A O 1
ATOM 1019 N N . PRO A 1 133 ? 6.705 3.098 -0.226 1.00 89.38 133 PRO A N 1
ATOM 1020 C CA . PRO A 1 133 ? 5.684 2.311 0.449 1.00 89.38 133 PRO A CA 1
ATOM 1021 C C . PRO A 1 133 ? 6.262 1.484 1.596 1.00 89.38 133 PRO A C 1
ATOM 1023 O O . PRO A 1 133 ? 5.626 1.398 2.637 1.00 89.38 133 PRO A O 1
ATOM 1026 N N . GLY A 1 134 ? 7.485 0.959 1.486 1.00 90.25 134 GLY A N 1
ATOM 1027 C CA . GLY A 1 134 ? 8.095 0.154 2.547 1.00 90.25 134 GLY A CA 1
ATOM 1028 C C . GLY A 1 134 ? 7.388 -1.194 2.759 1.00 90.25 134 GLY A C 1
ATOM 1029 O O . GLY A 1 134 ? 6.258 -1.413 2.319 1.00 90.25 134 GLY A O 1
ATOM 1030 N N . GLY A 1 135 ? 8.070 -2.130 3.418 1.00 91.81 135 GLY A N 1
ATOM 1031 C CA . GLY A 1 135 ? 7.546 -3.473 3.694 1.00 91.81 135 GLY A CA 1
ATOM 1032 C C . GLY A 1 135 ? 7.827 -4.530 2.621 1.00 91.81 135 GLY A C 1
ATOM 1033 O O . GLY A 1 135 ? 7.524 -5.698 2.833 1.00 91.81 135 GLY A O 1
ATOM 1034 N N . LEU A 1 136 ? 8.452 -4.174 1.491 1.00 93.69 136 LEU A N 1
ATOM 1035 C CA . LEU A 1 136 ? 8.824 -5.167 0.473 1.00 93.69 136 LEU A CA 1
ATOM 1036 C C . LEU A 1 136 ? 9.863 -6.169 1.006 1.00 93.69 136 LEU A C 1
ATOM 1038 O O . LEU A 1 136 ? 9.780 -7.351 0.700 1.00 93.69 136 LEU A O 1
ATOM 1042 N N . THR A 1 137 ? 10.794 -5.720 1.853 1.00 93.56 137 THR A N 1
ATOM 1043 C CA . THR A 1 137 ? 11.766 -6.593 2.536 1.00 93.56 137 THR A CA 1
ATOM 1044 C C . THR A 1 137 ? 11.081 -7.586 3.475 1.00 93.56 137 THR A C 1
ATOM 1046 O O . THR A 1 137 ? 11.433 -8.762 3.496 1.00 93.56 137 THR A O 1
ATOM 1049 N N . ASP A 1 138 ? 10.072 -7.134 4.219 1.00 94.00 138 ASP A N 1
ATOM 1050 C CA . ASP A 1 138 ? 9.294 -7.997 5.110 1.00 94.00 138 ASP A CA 1
ATOM 1051 C C . ASP A 1 138 ? 8.536 -9.064 4.312 1.00 94.00 138 ASP A C 1
ATOM 1053 O O . ASP A 1 138 ? 8.549 -10.245 4.661 1.00 94.00 138 ASP A O 1
ATOM 1057 N N . ILE A 1 139 ? 7.938 -8.660 3.186 1.00 95.69 139 ILE A N 1
ATOM 1058 C CA . ILE A 1 139 ? 7.250 -9.564 2.262 1.00 95.69 139 ILE A CA 1
ATOM 1059 C C . ILE A 1 139 ? 8.237 -10.551 1.617 1.00 95.69 139 ILE A C 1
ATOM 1061 O O . ILE A 1 139 ? 7.924 -11.739 1.567 1.00 95.69 139 ILE A O 1
ATOM 1065 N N . ASN A 1 140 ? 9.425 -10.102 1.183 1.00 95.50 140 ASN A N 1
ATOM 1066 C CA . ASN A 1 140 ? 10.496 -10.965 0.658 1.00 95.50 140 ASN A CA 1
ATOM 1067 C C . ASN A 1 140 ? 10.808 -12.101 1.635 1.00 95.50 140 ASN A C 1
ATOM 1069 O O . ASN A 1 140 ? 10.787 -13.270 1.255 1.00 95.50 140 ASN A O 1
ATOM 1073 N N . ASN A 1 141 ? 11.067 -11.752 2.898 1.00 94.81 141 ASN A N 1
ATOM 1074 C CA . ASN A 1 141 ? 11.433 -12.714 3.934 1.00 94.81 141 ASN A CA 1
ATOM 1075 C C . ASN A 1 141 ? 10.271 -13.664 4.254 1.00 94.81 141 ASN A C 1
ATOM 1077 O O . ASN A 1 141 ? 10.457 -14.872 4.325 1.00 94.81 141 ASN A O 1
ATOM 1081 N N . MET A 1 142 ? 9.054 -13.132 4.400 1.00 95.69 142 MET A N 1
ATOM 1082 C CA . MET A 1 142 ? 7.854 -13.918 4.713 1.00 95.69 142 MET A CA 1
ATOM 1083 C C . MET A 1 142 ? 7.459 -14.896 3.595 1.00 95.69 142 MET A C 1
ATOM 1085 O O . MET A 1 142 ? 6.880 -15.955 3.858 1.00 95.69 142 MET A O 1
ATOM 1089 N N . MET A 1 143 ? 7.694 -14.514 2.341 1.00 95.81 143 MET A N 1
ATOM 1090 C CA . MET A 1 143 ? 7.350 -15.315 1.165 1.00 95.81 143 MET A CA 1
ATOM 1091 C C . MET A 1 143 ? 8.514 -16.164 0.657 1.00 95.81 143 MET A C 1
ATOM 1093 O O . MET A 1 143 ? 8.286 -16.971 -0.244 1.00 95.81 143 MET A O 1
ATOM 1097 N N . GLU A 1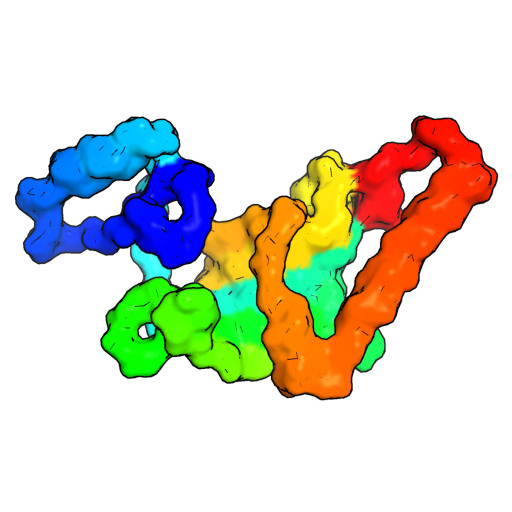 144 ? 9.716 -15.979 1.215 1.00 96.25 144 GLU A N 1
ATOM 1098 C CA . GLU A 1 144 ? 10.971 -16.587 0.756 1.00 96.25 144 GLU A CA 1
ATOM 1099 C C . GLU A 1 144 ? 11.162 -16.414 -0.762 1.00 96.25 144 GLU A C 1
ATOM 1101 O O . GLU A 1 144 ? 11.519 -17.340 -1.489 1.00 96.25 144 GLU A O 1
ATOM 1106 N N . TYR A 1 145 ? 10.868 -15.207 -1.257 1.00 97.19 145 TYR A N 1
ATOM 1107 C CA . TYR A 1 145 ? 10.901 -14.863 -2.677 1.00 97.19 145 TYR A CA 1
ATOM 1108 C C . TYR A 1 145 ? 11.578 -13.509 -2.882 1.00 97.19 145 TYR A C 1
ATOM 1110 O O . TYR A 1 145 ? 11.365 -12.571 -2.114 1.00 97.19 145 TYR A O 1
ATOM 1118 N N . ASN A 1 146 ? 12.392 -13.394 -3.930 1.00 97.19 146 ASN A N 1
ATOM 1119 C CA . ASN A 1 146 ? 13.082 -12.154 -4.261 1.00 97.19 146 ASN A CA 1
ATOM 1120 C C . ASN A 1 146 ? 12.195 -11.258 -5.136 1.00 97.19 146 ASN A C 1
ATOM 1122 O O . ASN A 1 146 ? 12.310 -11.285 -6.357 1.00 97.19 146 ASN A O 1
ATOM 1126 N N . PHE A 1 147 ? 11.361 -10.415 -4.524 1.00 97.31 147 PHE A N 1
ATOM 1127 C CA . PHE A 1 147 ? 10.553 -9.433 -5.254 1.00 97.31 147 PHE A CA 1
ATOM 1128 C C . PHE A 1 147 ? 11.375 -8.292 -5.874 1.00 97.31 147 PHE A C 1
ATOM 1130 O O . PHE A 1 147 ? 10.867 -7.579 -6.738 1.00 97.31 147 PHE A O 1
ATOM 1137 N N . ALA A 1 148 ? 12.636 -8.101 -5.466 1.00 95.94 148 ALA A N 1
ATOM 1138 C CA . ALA A 1 148 ? 13.472 -7.037 -6.016 1.00 95.94 148 ALA A CA 1
ATOM 1139 C C . ALA A 1 148 ? 13.881 -7.323 -7.469 1.00 95.94 148 ALA A C 1
ATOM 1141 O O . ALA A 1 148 ? 13.937 -6.392 -8.264 1.00 95.94 148 ALA A O 1
ATOM 1142 N N . ALA A 1 149 ? 14.103 -8.590 -7.833 1.00 97.19 149 ALA A N 1
ATOM 1143 C CA . ALA A 1 149 ? 14.426 -8.979 -9.207 1.00 97.19 149 ALA A CA 1
ATOM 1144 C C . ALA A 1 149 ? 13.322 -8.596 -10.222 1.00 97.19 149 ALA A C 1
ATOM 1146 O O . ALA A 1 149 ? 13.601 -7.764 -11.084 1.00 97.19 149 ALA A O 1
ATOM 1147 N N . PRO A 1 150 ? 12.060 -9.060 -10.095 1.00 97.56 150 PRO A N 1
ATOM 1148 C CA . PRO A 1 150 ? 10.992 -8.676 -11.021 1.00 97.56 150 PRO A CA 1
ATOM 1149 C C . PRO A 1 150 ? 10.664 -7.176 -10.970 1.00 97.56 150 PRO A C 1
ATOM 1151 O O . PRO A 1 150 ? 10.222 -6.597 -11.963 1.00 97.56 150 PRO A O 1
ATOM 1154 N N . LEU A 1 151 ? 10.903 -6.509 -9.834 1.00 96.38 151 LEU A N 1
ATOM 1155 C CA . LEU A 1 151 ? 10.791 -5.053 -9.749 1.00 96.38 151 LEU A CA 1
ATOM 1156 C C . LEU A 1 151 ? 11.854 -4.350 -10.610 1.00 96.38 151 LEU A C 1
ATOM 1158 O O . LEU A 1 151 ? 11.523 -3.423 -11.351 1.00 96.38 151 LEU A O 1
ATOM 1162 N N . CYS A 1 152 ? 13.113 -4.789 -10.533 1.00 97.00 152 CYS A N 1
ATOM 1163 C CA . CYS A 1 152 ? 14.191 -4.288 -11.384 1.00 97.00 152 CYS A CA 1
ATOM 1164 C C . CYS A 1 152 ? 13.903 -4.560 -12.863 1.00 97.00 152 CYS A C 1
ATOM 1166 O O . CYS A 1 152 ? 13.996 -3.634 -13.662 1.00 97.00 152 CYS A O 1
ATOM 1168 N N . GLU A 1 153 ? 13.447 -5.762 -13.218 1.00 96.81 153 GLU A N 1
ATOM 1169 C CA . GLU A 1 153 ? 13.055 -6.104 -14.594 1.00 96.81 153 GLU A CA 1
ATOM 1170 C C . GLU A 1 153 ? 11.952 -5.174 -15.132 1.00 96.81 153 GLU A C 1
ATOM 1172 O O . GLU A 1 153 ? 11.983 -4.749 -16.290 1.00 96.81 153 GLU A O 1
ATOM 1177 N N . ALA A 1 154 ? 10.978 -4.801 -14.293 1.00 95.19 154 ALA A N 1
ATOM 1178 C CA . ALA A 1 154 ? 9.941 -3.842 -14.670 1.00 95.19 154 ALA A CA 1
ATOM 1179 C C . ALA A 1 154 ? 10.512 -2.435 -14.942 1.00 95.19 154 ALA A C 1
ATOM 1181 O O . ALA A 1 154 ? 10.048 -1.745 -15.855 1.00 95.19 154 ALA A O 1
ATOM 1182 N N . ILE A 1 155 ? 11.531 -2.008 -14.187 1.00 95.19 155 ILE A N 1
ATOM 1183 C CA . ILE A 1 155 ? 12.252 -0.747 -14.428 1.00 95.19 155 ILE A CA 1
ATOM 1184 C C . ILE A 1 155 ? 13.065 -0.841 -15.723 1.00 95.19 155 ILE A C 1
ATOM 1186 O O . ILE A 1 155 ? 12.976 0.051 -16.569 1.00 95.19 155 ILE A O 1
ATOM 1190 N N . GLU A 1 156 ? 13.828 -1.918 -15.900 1.00 96.38 156 GLU A N 1
ATOM 1191 C CA . GLU A 1 156 ? 14.655 -2.169 -17.083 1.00 96.38 156 GLU A CA 1
ATOM 1192 C C . GLU A 1 156 ? 13.815 -2.144 -18.358 1.00 96.38 156 GLU A C 1
ATOM 1194 O O . GLU A 1 156 ? 14.185 -1.477 -19.323 1.00 96.38 156 GLU A O 1
ATOM 1199 N N . ARG A 1 157 ? 12.621 -2.748 -18.339 1.00 94.69 157 ARG A N 1
ATOM 1200 C CA . ARG A 1 157 ? 11.676 -2.700 -19.463 1.00 94.69 157 ARG A CA 1
ATOM 1201 C C . ARG A 1 157 ? 11.282 -1.271 -19.840 1.00 94.69 157 ARG A C 1
ATOM 1203 O O . ARG A 1 157 ? 11.247 -0.930 -21.022 1.00 94.69 157 ARG A O 1
ATOM 1210 N N . LYS A 1 158 ? 11.030 -0.398 -18.857 1.00 93.12 158 LYS A N 1
ATOM 1211 C CA . LYS A 1 158 ? 10.739 1.023 -19.127 1.00 93.12 158 LYS A CA 1
ATOM 1212 C C . LYS A 1 158 ? 11.932 1.748 -19.738 1.00 93.12 158 LYS A C 1
ATOM 1214 O O . LYS A 1 158 ? 11.751 2.579 -20.632 1.00 93.12 158 LYS A O 1
ATOM 1219 N N . VAL A 1 159 ? 13.135 1.479 -19.232 1.00 94.12 159 VAL A N 1
ATOM 1220 C CA . VAL A 1 159 ? 14.377 2.057 -19.764 1.00 94.12 159 VAL A CA 1
ATOM 1221 C C . VAL A 1 159 ? 14.592 1.597 -21.204 1.00 94.12 159 VAL A C 1
ATOM 1223 O O . VAL A 1 159 ? 14.879 2.425 -22.068 1.00 94.12 159 VAL A O 1
ATOM 1226 N N . GLU A 1 160 ? 14.361 0.318 -21.485 1.00 95.00 160 GLU A N 1
ATOM 1227 C CA . GLU A 1 160 ? 14.480 -0.258 -22.819 1.00 95.00 160 GLU A CA 1
ATOM 1228 C C . GLU A 1 160 ? 13.487 0.368 -23.803 1.00 95.00 160 GLU A C 1
ATOM 1230 O O . GLU A 1 160 ? 13.890 0.826 -24.872 1.00 95.00 160 GLU A O 1
ATOM 1235 N N . TYR A 1 161 ? 12.212 0.520 -23.429 1.00 94.38 161 TYR A N 1
ATOM 1236 C CA . TYR A 1 161 ? 11.246 1.233 -24.270 1.00 94.38 161 TYR A CA 1
ATOM 1237 C C . TYR A 1 161 ? 11.682 2.675 -24.551 1.00 94.38 161 TYR A C 1
ATOM 1239 O O . TYR A 1 161 ? 11.630 3.136 -25.691 1.00 94.38 161 TYR A O 1
ATOM 1247 N N . ARG A 1 162 ? 12.187 3.404 -23.554 1.00 93.38 162 ARG A N 1
ATOM 1248 C CA . ARG A 1 162 ? 12.721 4.755 -23.790 1.00 93.38 162 ARG A CA 1
ATOM 1249 C C . ARG A 1 162 ? 13.913 4.765 -24.738 1.00 93.38 162 ARG A C 1
ATOM 1251 O O . ARG A 1 162 ? 14.037 5.694 -25.532 1.00 93.38 162 ARG A O 1
ATOM 1258 N N . ARG A 1 163 ? 14.778 3.755 -24.661 1.00 93.56 163 ARG A N 1
ATOM 1259 C CA . ARG A 1 163 ? 15.939 3.613 -25.541 1.00 93.56 163 ARG A CA 1
ATOM 1260 C C . ARG A 1 163 ? 15.511 3.341 -26.983 1.00 93.56 163 ARG A C 1
ATOM 1262 O O . ARG A 1 163 ? 15.992 4.020 -27.883 1.00 93.56 163 ARG A O 1
ATOM 1269 N N . VAL A 1 164 ? 14.587 2.402 -27.191 1.00 94.81 164 VAL A N 1
ATOM 1270 C CA . VAL A 1 164 ? 14.103 1.986 -28.520 1.00 94.81 164 VAL A CA 1
ATOM 1271 C C . VAL A 1 164 ? 13.324 3.098 -29.222 1.00 94.81 164 VAL A C 1
ATOM 1273 O O . VAL A 1 164 ? 13.579 3.383 -30.389 1.00 94.81 164 VAL A O 1
ATOM 1276 N N . TYR A 1 165 ? 12.396 3.759 -28.525 1.00 93.25 165 TYR A N 1
ATOM 1277 C CA . TYR A 1 165 ? 11.563 4.816 -29.117 1.00 93.25 165 TYR A CA 1
ATOM 1278 C C . TYR A 1 165 ? 12.245 6.195 -29.136 1.00 93.25 165 TYR A C 1
ATOM 1280 O O . TYR A 1 165 ? 11.757 7.122 -29.787 1.00 93.25 165 TYR A O 1
ATOM 1288 N N . GLY A 1 166 ? 13.378 6.331 -28.447 1.00 90.50 166 GLY A N 1
ATOM 1289 C CA . GLY A 1 166 ? 14.132 7.568 -28.305 1.00 90.50 166 GLY A CA 1
ATOM 1290 C C . GLY A 1 166 ? 13.726 8.393 -27.071 1.00 90.50 166 GLY A C 1
ATOM 1291 O O . GLY A 1 166 ? 12.565 8.376 -26.637 1.00 90.50 166 GLY A O 1
ATOM 1292 N N . PRO A 1 167 ? 14.678 9.150 -26.492 1.00 85.50 167 PRO A N 1
ATOM 1293 C CA . PRO A 1 167 ? 14.454 9.917 -25.272 1.00 85.50 167 PRO A CA 1
ATOM 1294 C C . PRO A 1 167 ? 13.338 10.954 -25.453 1.00 85.50 167 PRO A C 1
ATOM 1296 O O . PRO A 1 167 ? 13.216 11.594 -26.495 1.00 85.50 167 PRO A O 1
ATOM 1299 N N . GLY A 1 168 ? 12.502 11.114 -24.423 1.00 83.81 168 GLY A N 1
ATOM 1300 C CA . GLY A 1 168 ? 11.411 12.096 -24.399 1.00 83.81 168 GLY A CA 1
ATOM 1301 C C . GLY A 1 168 ? 10.141 11.705 -25.165 1.00 83.81 168 GLY A C 1
ATOM 1302 O O . GLY A 1 168 ? 9.136 12.396 -25.026 1.00 83.81 168 GLY A O 1
ATOM 1303 N N . ARG A 1 169 ? 10.133 10.596 -25.923 1.00 89.81 169 ARG A N 1
ATOM 1304 C CA . ARG A 1 169 ? 8.945 10.175 -26.695 1.00 89.81 169 ARG A CA 1
ATOM 1305 C C . ARG A 1 169 ? 7.878 9.464 -25.870 1.00 89.81 169 ARG A C 1
ATOM 1307 O O . ARG A 1 169 ? 6.694 9.592 -26.163 1.00 89.81 169 ARG A O 1
ATOM 1314 N N . LEU A 1 170 ? 8.289 8.725 -24.841 1.00 91.44 170 LEU A N 1
ATOM 1315 C CA . LEU A 1 170 ? 7.384 7.993 -23.957 1.00 91.44 170 LEU A CA 1
ATOM 1316 C C . LEU A 1 170 ? 7.381 8.625 -22.563 1.00 91.44 170 LEU A C 1
ATOM 1318 O O . LEU A 1 170 ? 8.385 8.605 -21.840 1.00 91.44 170 LEU A O 1
ATOM 1322 N N . SER A 1 171 ? 6.234 9.183 -22.177 1.00 90.75 171 SER A N 1
ATOM 1323 C CA . SER A 1 171 ? 6.018 9.689 -20.820 1.00 90.75 171 SER A CA 1
ATOM 1324 C C . SER A 1 171 ? 5.962 8.535 -19.812 1.00 90.75 171 SER A C 1
ATOM 1326 O O . SER A 1 171 ? 5.628 7.408 -20.171 1.00 90.75 171 SER A O 1
ATOM 1328 N N . ASN A 1 172 ? 6.242 8.801 -18.529 1.00 85.12 172 ASN A N 1
ATOM 1329 C CA . ASN A 1 172 ? 6.043 7.791 -17.473 1.00 85.12 172 ASN A CA 1
ATOM 1330 C C . ASN A 1 172 ? 4.601 7.266 -17.446 1.00 85.12 172 ASN A C 1
ATOM 1332 O O . ASN A 1 172 ? 4.392 6.078 -17.238 1.00 85.12 172 ASN A O 1
ATOM 1336 N N . LYS A 1 173 ? 3.628 8.144 -17.715 1.00 91.81 173 LYS A N 1
ATOM 1337 C CA . LYS A 1 173 ? 2.202 7.804 -17.780 1.00 91.81 173 LYS A CA 1
ATOM 1338 C C . LYS A 1 173 ? 1.928 6.749 -18.849 1.00 91.81 173 LYS A C 1
ATOM 1340 O O . LYS A 1 173 ? 1.302 5.740 -18.561 1.00 91.81 173 LYS A O 1
ATOM 1345 N N . LEU A 1 174 ? 2.465 6.948 -20.054 1.00 91.81 174 LEU A N 1
ATOM 1346 C CA . LEU A 1 174 ? 2.348 5.975 -21.141 1.00 91.81 174 LEU A CA 1
ATOM 1347 C C . LEU A 1 174 ? 3.137 4.695 -20.841 1.00 91.81 174 LEU A C 1
ATOM 1349 O O . LEU A 1 174 ? 2.665 3.601 -21.094 1.00 91.81 174 LEU A O 1
ATOM 1353 N N . LEU A 1 175 ? 4.320 4.804 -20.239 1.00 90.31 175 LEU A N 1
ATOM 1354 C CA . LEU A 1 175 ? 5.103 3.627 -19.856 1.00 90.31 175 LEU A CA 1
ATOM 1355 C C . LEU A 1 175 ? 4.436 2.789 -18.762 1.00 90.31 175 LEU A C 1
ATOM 1357 O O . LEU A 1 175 ? 4.857 1.660 -18.552 1.00 90.31 175 LEU A O 1
ATOM 1361 N N . ASN A 1 176 ? 3.484 3.333 -18.003 1.00 90.25 176 ASN A N 1
ATOM 1362 C CA . ASN A 1 176 ? 2.705 2.565 -17.030 1.00 90.25 176 ASN A CA 1
ATOM 1363 C C . ASN A 1 176 ? 1.589 1.740 -17.683 1.00 90.25 176 ASN A C 1
ATOM 1365 O O . ASN A 1 176 ? 1.025 0.887 -17.014 1.00 90.25 176 ASN A O 1
ATOM 1369 N N . THR A 1 177 ? 1.256 1.982 -18.954 1.00 87.62 177 THR A N 1
ATOM 1370 C CA . THR A 1 177 ? 0.272 1.171 -19.691 1.00 87.62 177 THR A CA 1
ATOM 1371 C C . THR A 1 177 ? 0.907 0.035 -20.493 1.00 87.62 177 THR A C 1
ATOM 1373 O O . THR A 1 177 ? 0.176 -0.704 -21.147 1.00 87.62 177 THR A O 1
ATOM 1376 N N . LEU A 1 178 ? 2.242 -0.046 -20.519 1.00 81.00 178 LEU A N 1
ATOM 1377 C CA . LEU A 1 178 ? 3.048 -0.997 -21.295 1.00 81.00 178 LEU A CA 1
ATOM 1378 C C . LEU A 1 178 ? 3.753 -1.999 -20.375 1.00 81.00 178 LEU A C 1
ATOM 1380 O O . LEU A 1 178 ? 4.022 -3.124 -20.850 1.00 81.00 178 LEU A O 1
#

Organism: NCBI:txid1279009

Radius of gyration: 18.47 Å; chains: 1; bounding box: 34×40×55 Å

Sequence (178 aa):
MKPLQGSGGQGVFLVNEKNEANLNSMIEANLRDGYIIVQEYLPEAAQGDIRLFMINGEIFEPDGKLAAMHRFNDTGDARNNVSAGGKIKKAKLTDEIRELASWVRPKLVQDGVFICGLDIAGKKLMETNIFSPGGLTDINNMMEYNFAAPLCEAIERKVEYRRVYGPGRLSNKLLNTL

InterPro domains:
  IPR004218 Prokaryotic glutathione synthetase, ATP-binding [PF02955] (1-142)
  IPR013815 ATP-grasp fold, subdomain 1 [G3DSA:3.30.1490.20] (1-42)

Secondary structure (DSSP, 8-state):
-EESS-STTTT-----GGGGGGHHHHHHHHHTTS-EE-----GGGGG-EEEEEEETTEE--GGG---EEEEE-SSS-S---GGGT-EEEEPP--HHHHHHHHHHHHHHHHHT--EEEEEEETTEEEEEE-S----HHHHHHHHT--THHHHHHHHHHHHHHHHHH-TTSS-HHHHT--

pLDDT: mean 90.01, std 9.73, range [55.69, 98.19]

Foldseek 3Di:
DAAPDDDQCPLPDDDDPVCVVCVVVSVVVRCVVPDDDDDDDDPLLQAFKKWFKDFLLHGQQPVNQGQMKTFHDPPSPSRRDVVVVIDIADDDCDPLNNVVSVVCSVVCLQVLQGMWIFIGGDNDTDDIHRPDSDCSVVSCVNRVHDSVVVSVVLVVVLVVVCVVVDHPPADSSNSSVD